Protein AF-A0A6N6W9Q6-F1 (afdb_monomer)

Nearest PDB structures (foldseek):
  8c05-assembly1_A-2  TM=7.739E-01  e=2.052E-02  Methylotenera sp.
  6zxm-assembly3_E  TM=7.259E-01  e=1.134E-01  Leptospira biflexa serovar Patoc strain 'Patoc 1 (Paris)'
  6tts-assembly1_A  TM=7.051E-01  e=1.382E-01  Caulobacter vibrioides NA1000
  4zmm-assembly1_B  TM=7.149E-01  e=5.499E-01  Pseudomonas aeruginosa PAO1
  7e6g-assembly1_B  TM=6.506E-01  e=9.307E-01  Pseudomonas aeruginosa

Foldseek 3Di:
DDDPPDAQVRQQVVVVVVQVVQVVVQDADCPDPVRGDGAEAEGFDDDDDPPDDPVVRVVVRVVVSVVSVVPPGRYYD

Mean predicted aligned error: 6.9 Å

InterPro domains:
  IPR000160 GGDEF domain [PF00990] (1-75)
  IPR000160 GGDEF domain [PS50887] (1-77)
  IPR000160 GGDEF domain [TIGR00254] (2-76)
  IPR029787 Nucleotide cyclase [SSF55073] (2-76)
  IPR043128 Reverse transcriptase/Diguanylate cyclase domain [G3DSA:3.30.70.270] (1-77)
  IPR050469 Diguanylate cyclase Dgc-like, bacteria [PTHR45138] (1-76)

Organism: NCBI:txid2599607

Radius of gyration: 14.37 Å; Cα contacts (8 Å, |Δi|>4): 84; chains: 1; bounding box: 32×19×42 Å

Structure (mmCIF, N/CA/C/O backbone):
data_AF-A0A6N6W9Q6-F1
#
_entry.id   AF-A0A6N6W9Q6-F1
#
loop_
_atom_site.group_PDB
_atom_site.id
_atom_site.type_symbol
_atom_site.label_atom_id
_atom_site.label_alt_id
_atom_site.label_comp_id
_atom_site.label_asym_id
_atom_site.label_entity_id
_atom_site.label_seq_id
_atom_site.pdbx_PDB_ins_code
_atom_site.Cartn_x
_atom_site.Cartn_y
_atom_site.Cartn_z
_atom_site.occupancy
_atom_site.B_iso_or_equiv
_atom_site.auth_seq_id
_atom_site.auth_comp_id
_atom_site.auth_asym_id
_atom_site.auth_atom_id
_atom_site.pdbx_PDB_model_num
ATOM 1 N N . MET A 1 1 ? -3.609 10.293 1.792 1.00 80.88 1 MET A N 1
ATOM 2 C CA . MET A 1 1 ? -5.006 10.610 1.409 1.00 80.88 1 MET A CA 1
ATOM 3 C C . MET A 1 1 ? -5.893 10.311 2.607 1.00 80.88 1 MET A C 1
ATOM 5 O O . MET A 1 1 ? -5.564 9.375 3.318 1.00 80.88 1 MET A O 1
ATOM 9 N N . ILE A 1 2 ? -6.962 11.072 2.854 1.00 84.31 2 ILE A N 1
ATOM 10 C CA . ILE A 1 2 ? -7.855 10.845 4.004 1.00 84.31 2 ILE A CA 1
ATOM 11 C C . ILE A 1 2 ? -9.209 10.346 3.491 1.00 84.31 2 ILE A C 1
ATOM 13 O O . ILE A 1 2 ? -9.815 10.994 2.638 1.00 84.31 2 ILE A O 1
ATOM 17 N N . LEU A 1 3 ? -9.671 9.209 4.014 1.00 85.50 3 LEU A N 1
ATOM 18 C CA . LEU A 1 3 ? -10.983 8.625 3.731 1.00 85.50 3 LEU A CA 1
ATOM 19 C C . LEU A 1 3 ? -11.860 8.726 4.979 1.00 85.50 3 LEU A C 1
ATOM 21 O O . LEU A 1 3 ? -11.447 8.323 6.062 1.00 85.50 3 LEU A O 1
ATOM 25 N N . ARG A 1 4 ? -13.068 9.279 4.837 1.00 87.19 4 ARG A N 1
ATOM 26 C CA . ARG A 1 4 ? -14.048 9.341 5.933 1.00 87.19 4 ARG A CA 1
ATOM 27 C C . ARG A 1 4 ? -14.889 8.067 5.936 1.00 87.19 4 ARG A C 1
ATOM 29 O O . ARG A 1 4 ? -15.161 7.522 4.869 1.00 87.19 4 ARG A O 1
ATOM 36 N N . ASN A 1 5 ? -15.314 7.623 7.119 1.00 86.50 5 ASN A N 1
ATOM 37 C CA . ASN A 1 5 ? -16.189 6.455 7.307 1.00 86.50 5 ASN A CA 1
ATOM 38 C C . ASN A 1 5 ? -15.700 5.205 6.557 1.00 86.50 5 ASN A C 1
ATOM 40 O O . ASN A 1 5 ? -16.488 4.484 5.954 1.00 86.50 5 ASN A O 1
ATOM 44 N N . THR A 1 6 ? -14.386 4.995 6.537 1.00 89.31 6 THR A N 1
ATOM 45 C CA . THR A 1 6 ? -13.750 3.890 5.824 1.00 89.31 6 THR A CA 1
ATOM 46 C C . THR A 1 6 ? -12.820 3.175 6.787 1.00 89.31 6 THR A C 1
ATOM 48 O O . THR A 1 6 ? -11.995 3.810 7.443 1.00 89.31 6 THR A O 1
ATOM 51 N N . ASP A 1 7 ? -12.977 1.864 6.885 1.00 88.31 7 ASP A N 1
ATOM 52 C CA . ASP A 1 7 ? -12.093 1.008 7.658 1.00 88.31 7 ASP A CA 1
ATOM 53 C C . ASP A 1 7 ? -10.844 0.624 6.844 1.00 88.31 7 ASP A C 1
ATOM 55 O O . ASP A 1 7 ? -10.675 1.002 5.680 1.00 88.31 7 ASP A O 1
ATOM 59 N N . VAL A 1 8 ? -9.941 -0.144 7.457 1.00 88.50 8 VAL A N 1
ATOM 60 C CA . VAL A 1 8 ? -8.718 -0.600 6.780 1.00 88.50 8 VAL A CA 1
ATOM 61 C C . VAL A 1 8 ? -9.057 -1.412 5.526 1.00 88.50 8 VAL A C 1
ATOM 63 O O . VAL A 1 8 ? -8.405 -1.241 4.500 1.00 88.50 8 VAL A O 1
ATOM 66 N N . ALA A 1 9 ? -10.087 -2.261 5.564 1.00 90.81 9 ALA A N 1
ATOM 67 C CA . ALA A 1 9 ? -10.465 -3.098 4.427 1.00 90.81 9 ALA A CA 1
ATOM 68 C C . ALA A 1 9 ? -10.897 -2.254 3.216 1.00 90.81 9 ALA A C 1
ATOM 70 O O . ALA A 1 9 ? -10.356 -2.421 2.119 1.00 90.81 9 ALA A O 1
ATOM 71 N N . GLY A 1 10 ? -11.803 -1.293 3.417 1.00 92.19 10 GLY A N 1
ATOM 72 C CA . GLY A 1 10 ? -12.228 -0.366 2.371 1.00 92.19 10 GLY A CA 1
ATOM 73 C C . GLY A 1 10 ? -11.078 0.509 1.866 1.00 92.19 10 GLY A C 1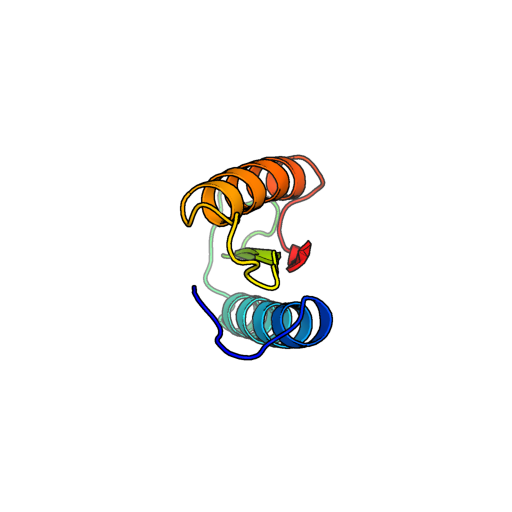
ATOM 74 O O . GLY A 1 10 ? -10.928 0.710 0.656 1.00 92.19 10 GLY A O 1
ATOM 75 N N . GLY A 1 11 ? -10.208 0.964 2.772 1.00 93.00 11 GLY A N 1
ATOM 76 C CA . GLY A 1 11 ? -9.018 1.734 2.423 1.00 93.00 11 GLY A CA 1
ATOM 77 C C . GLY A 1 11 ? -8.028 0.938 1.567 1.00 93.00 11 GLY A C 1
ATOM 78 O O . GLY A 1 11 ? -7.501 1.474 0.591 1.00 93.00 11 GLY A O 1
ATOM 79 N N . ARG A 1 12 ? -7.830 -0.355 1.858 1.00 92.19 12 ARG A N 1
ATOM 80 C CA . ARG A 1 12 ? -6.970 -1.257 1.072 1.00 92.19 12 ARG A CA 1
ATOM 81 C C . ARG A 1 12 ? -7.499 -1.466 -0.337 1.00 92.19 12 ARG A C 1
ATOM 83 O O . ARG A 1 12 ? -6.726 -1.351 -1.282 1.00 92.19 12 ARG A O 1
ATOM 90 N N . VAL A 1 13 ? -8.801 -1.707 -0.495 1.00 95.06 13 VAL A N 1
ATOM 91 C CA . VAL A 1 13 ? -9.422 -1.845 -1.825 1.00 95.06 13 VAL A CA 1
ATOM 92 C C . VAL A 1 13 ? -9.213 -0.574 -2.645 1.00 95.06 13 VAL A C 1
ATOM 94 O O . VAL A 1 13 ? -8.861 -0.628 -3.823 1.00 95.06 13 VAL A O 1
ATOM 97 N N . PHE A 1 14 ? -9.405 0.591 -2.026 1.00 94.69 14 PHE A N 1
ATOM 98 C CA . PHE A 1 14 ? -9.174 1.862 -2.696 1.00 94.69 14 PHE A CA 1
ATOM 99 C C . PHE A 1 14 ? -7.696 2.061 -3.080 1.00 94.69 14 PHE A C 1
ATOM 101 O O . PHE A 1 14 ? -7.401 2.463 -4.207 1.00 94.69 14 PHE A O 1
ATOM 108 N N . ALA A 1 15 ? -6.769 1.750 -2.171 1.00 93.81 15 ALA A N 1
ATOM 109 C CA . ALA A 1 15 ? -5.334 1.855 -2.409 1.00 93.81 15 ALA A CA 1
ATOM 110 C C . ALA A 1 15 ? -4.856 0.918 -3.532 1.00 93.81 15 ALA A C 1
ATOM 112 O O . ALA A 1 15 ? -4.102 1.359 -4.400 1.00 93.81 15 ALA A O 1
ATOM 113 N N . GLU A 1 16 ? -5.335 -0.329 -3.577 1.00 94.94 16 GLU A N 1
ATOM 114 C CA . GLU A 1 16 ? -4.974 -1.278 -4.641 1.00 94.94 16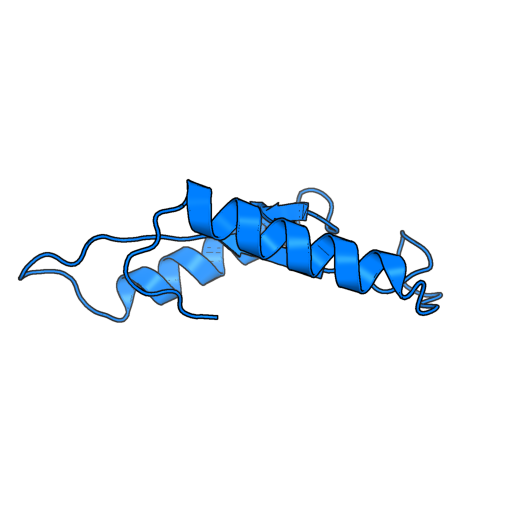 GLU A CA 1
ATOM 115 C C . GLU A 1 16 ? -5.443 -0.786 -6.009 1.00 94.94 16 GLU A C 1
ATOM 117 O O . GLU A 1 16 ? -4.664 -0.757 -6.960 1.00 94.94 16 GLU A O 1
ATOM 122 N N . ARG A 1 17 ? -6.666 -0.249 -6.095 1.00 96.19 17 ARG A N 1
ATOM 123 C CA . ARG A 1 17 ? -7.171 0.348 -7.342 1.00 96.19 17 ARG A CA 1
ATOM 124 C C . ARG A 1 17 ? -6.293 1.494 -7.842 1.00 96.19 17 ARG A C 1
ATOM 126 O O . ARG A 1 17 ? -6.163 1.677 -9.051 1.00 96.19 17 ARG A O 1
ATOM 133 N N . ILE A 1 18 ? -5.717 2.296 -6.945 1.00 95.12 18 ILE A N 1
ATOM 134 C CA . ILE A 1 18 ? -4.763 3.345 -7.331 1.00 95.12 18 ILE A CA 1
ATOM 135 C C . ILE A 1 18 ? -3.448 2.729 -7.809 1.00 95.12 18 ILE A C 1
ATOM 137 O O . ILE A 1 18 ? -2.946 3.131 -8.861 1.00 95.12 18 ILE A O 1
ATOM 141 N N . ARG A 1 19 ? -2.895 1.770 -7.057 1.00 95.25 19 ARG A N 1
ATOM 142 C CA . ARG A 1 19 ? -1.633 1.099 -7.391 1.00 95.25 19 ARG A CA 1
ATOM 143 C C . ARG A 1 19 ? -1.700 0.471 -8.784 1.00 95.25 19 ARG A C 1
ATOM 145 O O . ARG A 1 19 ? -0.854 0.775 -9.622 1.00 95.25 19 ARG A O 1
ATOM 152 N N . GLU A 1 20 ? -2.747 -0.308 -9.048 1.00 95.19 20 GLU A N 1
ATOM 153 C CA . GLU A 1 20 ? -2.999 -0.952 -10.340 1.00 95.19 20 GLU A CA 1
ATOM 154 C C . GLU A 1 20 ? -3.162 0.067 -11.467 1.00 95.19 20 GLU A C 1
ATOM 156 O O . GLU A 1 20 ? -2.589 -0.100 -12.541 1.00 95.19 20 GLU A O 1
ATOM 161 N N . LYS A 1 21 ? -3.913 1.155 -11.244 1.00 96.25 21 LYS A N 1
ATOM 162 C CA . LYS A 1 21 ? -4.078 2.202 -12.262 1.00 96.25 21 LYS A CA 1
ATOM 163 C C . LYS A 1 21 ? -2.747 2.819 -12.672 1.00 96.25 21 LYS A C 1
ATOM 165 O O . LYS A 1 21 ? -2.543 3.013 -13.862 1.00 96.25 21 LYS A O 1
ATOM 170 N N . ILE A 1 22 ? -1.863 3.120 -11.719 1.00 94.75 22 ILE A N 1
ATOM 171 C CA . ILE A 1 22 ? -0.547 3.699 -12.021 1.00 94.75 22 ILE A CA 1
ATOM 172 C C . ILE A 1 22 ? 0.361 2.689 -12.721 1.00 94.75 22 ILE A C 1
ATOM 174 O O . ILE A 1 22 ? 0.990 3.038 -13.717 1.00 94.75 22 ILE A O 1
ATOM 178 N N . GLU A 1 23 ? 0.393 1.442 -12.255 1.00 93.88 23 GLU A N 1
ATOM 179 C CA . GLU A 1 23 ? 1.169 0.377 -12.898 1.00 93.88 23 GLU A CA 1
ATOM 180 C C . GLU A 1 23 ? 0.723 0.153 -14.356 1.00 93.88 23 GLU A C 1
ATOM 182 O O . GLU A 1 23 ? 1.552 0.050 -15.263 1.00 93.88 23 GLU A O 1
ATOM 187 N N . ASN A 1 24 ? -0.588 0.204 -14.610 1.00 96.06 24 ASN A N 1
ATOM 188 C CA . ASN A 1 24 ? -1.179 0.056 -15.941 1.00 96.06 24 ASN A CA 1
ATOM 189 C C . ASN A 1 24 ? -0.900 1.225 -16.896 1.00 96.06 24 ASN A C 1
ATOM 191 O O . ASN A 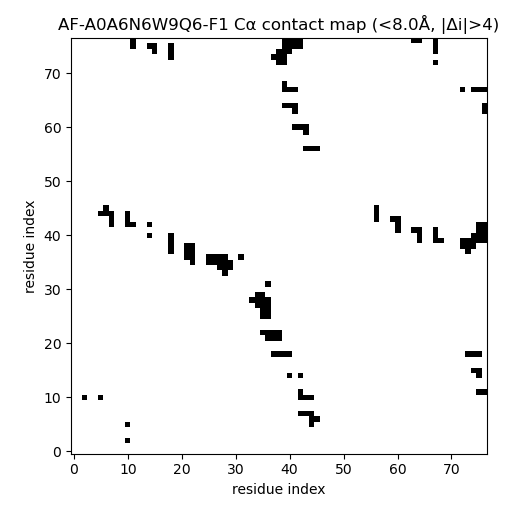1 24 ? -1.052 1.056 -18.105 1.00 96.06 24 ASN A O 1
ATOM 195 N N . LEU A 1 25 ? -0.448 2.387 -16.407 1.00 96.25 25 LEU A N 1
ATOM 196 C CA . LEU A 1 25 ? 0.038 3.456 -17.289 1.00 96.25 25 LEU A CA 1
ATOM 197 C C . LEU A 1 25 ? 1.359 3.083 -17.972 1.00 96.25 25 LEU A C 1
ATOM 199 O O . LEU A 1 25 ? 1.741 3.731 -18.943 1.00 96.25 25 LEU A O 1
ATOM 203 N N . ARG A 1 26 ? 2.065 2.062 -17.459 1.00 93.06 26 ARG A N 1
ATOM 204 C CA . ARG A 1 26 ?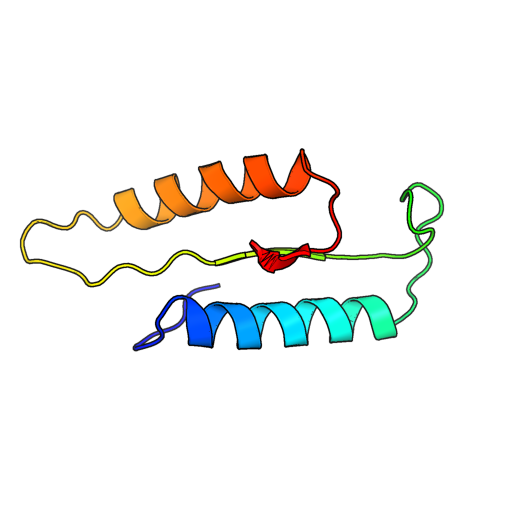 3.345 1.562 -17.983 1.00 93.06 26 ARG A CA 1
ATOM 205 C C . ARG A 1 26 ? 4.355 2.681 -18.247 1.00 93.06 26 ARG A C 1
ATOM 207 O O . ARG A 1 26 ? 5.093 2.646 -19.229 1.00 93.06 26 ARG A O 1
ATOM 214 N N . LEU A 1 27 ? 4.401 3.661 -17.346 1.00 95.50 27 LEU A N 1
ATOM 215 C CA . LEU A 1 27 ? 5.341 4.774 -17.429 1.00 95.50 27 LEU A CA 1
ATOM 216 C C . LEU A 1 27 ? 6.769 4.253 -17.207 1.00 95.50 27 LEU A C 1
ATOM 218 O O . LEU A 1 27 ? 7.029 3.697 -16.134 1.00 95.50 27 LEU A O 1
ATOM 222 N N . PRO A 1 28 ? 7.692 4.422 -18.172 1.00 95.12 28 PRO A N 1
ATOM 223 C CA . PRO A 1 28 ? 9.061 3.947 -18.032 1.00 95.12 28 PRO A CA 1
ATOM 224 C C . PRO A 1 28 ? 9.770 4.600 -16.848 1.00 95.12 28 PRO A C 1
ATOM 226 O O . PRO A 1 28 ? 9.750 5.819 -16.685 1.00 95.12 28 PRO A O 1
ATOM 229 N N . HIS A 1 29 ? 10.441 3.786 -16.040 1.00 93.00 29 HIS A N 1
ATOM 230 C CA . HIS A 1 29 ? 11.326 4.265 -14.988 1.00 93.00 29 HIS A CA 1
ATOM 231 C C . HIS A 1 29 ? 12.520 3.320 -14.886 1.00 93.00 29 HIS A C 1
ATOM 233 O O . HIS A 1 29 ? 12.518 2.346 -14.137 1.00 93.00 29 HIS A O 1
ATOM 239 N N . THR A 1 30 ? 13.545 3.612 -15.682 1.00 90.06 30 THR A N 1
ATOM 240 C CA . THR A 1 30 ? 14.720 2.753 -15.903 1.00 90.06 30 THR A CA 1
ATOM 241 C C . THR A 1 30 ? 15.545 2.482 -14.647 1.00 90.06 30 THR A C 1
ATOM 243 O O . THR A 1 30 ? 16.217 1.461 -14.576 1.00 90.06 30 THR A O 1
ATOM 246 N N . PHE A 1 31 ? 15.471 3.354 -13.640 1.00 87.56 31 PHE A N 1
ATOM 247 C CA . PHE A 1 31 ? 16.158 3.180 -12.356 1.00 87.56 31 PHE A CA 1
ATOM 248 C C . PHE A 1 31 ? 15.313 2.450 -11.298 1.00 87.56 31 PHE A C 1
ATOM 250 O O . PHE A 1 31 ? 15.797 2.180 -10.199 1.00 87.56 31 PHE A O 1
ATOM 257 N N . SER A 1 32 ? 14.048 2.129 -11.595 1.00 87.81 32 SER A N 1
ATOM 258 C CA . SER A 1 32 ? 13.221 1.287 -10.725 1.00 87.81 32 SER A CA 1
ATOM 259 C C . SER A 1 32 ? 13.527 -0.191 -10.957 1.00 87.81 32 SER A C 1
ATOM 261 O O . SER A 1 32 ? 13.669 -0.605 -12.107 1.00 87.81 32 SER A O 1
ATOM 263 N N . PRO A 1 33 ? 13.519 -1.023 -9.899 1.00 85.94 33 PRO A N 1
ATOM 264 C CA . PRO A 1 33 ? 13.653 -2.474 -10.039 1.00 85.94 33 PRO A CA 1
ATOM 265 C C . PRO A 1 33 ? 12.520 -3.114 -10.860 1.00 85.94 33 PRO A C 1
ATOM 267 O O . PRO A 1 33 ? 12.666 -4.239 -11.321 1.00 85.94 33 PRO A O 1
ATOM 270 N N . PHE A 1 34 ? 11.403 -2.409 -11.064 1.00 87.69 34 PHE A N 1
ATOM 271 C CA . PHE A 1 34 ? 10.269 -2.872 -11.868 1.00 87.69 34 PHE A CA 1
ATOM 272 C C . PHE A 1 34 ? 10.305 -2.360 -13.318 1.00 87.69 34 PHE A C 1
ATOM 274 O O . PHE A 1 34 ? 9.382 -2.630 -14.080 1.00 87.69 34 PHE A O 1
ATOM 281 N N . GLY A 1 35 ? 11.303 -1.548 -13.694 1.00 91.50 35 GLY A N 1
ATOM 282 C CA . GLY A 1 35 ? 11.398 -0.895 -15.011 1.00 91.50 35 GLY A CA 1
ATOM 283 C C . GLY A 1 35 ? 10.305 0.145 -15.301 1.00 91.50 35 GLY A C 1
ATOM 284 O O . GLY A 1 35 ? 10.343 0.831 -16.324 1.00 91.50 35 GLY A O 1
ATOM 285 N N . LEU A 1 36 ? 9.341 0.285 -14.391 1.00 95.25 36 LEU A N 1
ATOM 286 C CA . LEU A 1 36 ? 8.166 1.137 -14.493 1.00 95.25 36 LEU A CA 1
ATOM 287 C C . LEU A 1 36 ? 7.959 1.923 -13.194 1.00 95.25 36 LEU A C 1
ATOM 289 O O . LEU A 1 36 ? 8.469 1.558 -12.120 1.00 95.25 36 LEU A O 1
ATOM 293 N N . VAL A 1 37 ? 7.192 3.007 -13.298 1.00 94.25 37 VAL A N 1
ATOM 294 C CA . VAL A 1 37 ? 6.653 3.724 -12.139 1.00 94.25 37 VAL A CA 1
ATOM 295 C C . VAL A 1 37 ? 5.621 2.836 -11.440 1.00 94.25 37 VAL A C 1
ATOM 297 O O . VAL A 1 37 ? 4.702 2.319 -12.066 1.00 94.25 37 VAL A O 1
ATOM 300 N N . THR A 1 38 ? 5.770 2.677 -10.126 1.00 93.44 38 THR A N 1
ATOM 301 C CA . THR A 1 38 ? 4.871 1.899 -9.262 1.00 93.44 38 THR A CA 1
ATOM 302 C C . THR A 1 38 ? 4.614 2.667 -7.968 1.00 93.44 38 THR A C 1
ATOM 304 O O . THR A 1 38 ? 5.357 3.596 -7.635 1.00 93.44 38 THR A O 1
ATOM 307 N N . LEU A 1 39 ? 3.576 2.286 -7.222 1.00 91.00 39 LEU A N 1
ATOM 308 C CA . LEU A 1 39 ? 3.256 2.890 -5.928 1.00 91.00 39 LEU A CA 1
ATOM 309 C C . LEU A 1 39 ? 3.353 1.875 -4.794 1.00 91.00 39 LEU A C 1
ATOM 311 O O . LEU A 1 39 ? 3.061 0.696 -4.951 1.00 91.00 39 LEU A O 1
ATOM 315 N N . SER A 1 40 ? 3.760 2.345 -3.618 1.00 88.56 40 SER A N 1
ATOM 316 C CA . SER A 1 40 ? 3.611 1.607 -2.362 1.00 88.56 40 SER A CA 1
ATOM 317 C C . SER A 1 40 ? 2.785 2.457 -1.418 1.00 88.56 40 SER A C 1
ATOM 319 O O . SER A 1 40 ? 3.117 3.626 -1.218 1.00 88.56 40 SER A O 1
ATOM 321 N N . ILE A 1 41 ? 1.703 1.893 -0.897 1.00 88.81 41 ILE A N 1
ATOM 322 C CA . ILE A 1 41 ? 0.697 2.629 -0.130 1.00 88.81 41 ILE A CA 1
ATOM 323 C C . ILE A 1 41 ? 0.484 1.899 1.191 1.00 88.81 41 ILE A C 1
ATOM 325 O O . ILE A 1 41 ? 0.339 0.682 1.203 1.00 88.81 41 ILE A O 1
ATOM 329 N N . GLU A 1 42 ? 0.466 2.639 2.291 1.00 86.62 42 GLU A N 1
ATOM 330 C CA . GLU A 1 42 ? 0.025 2.117 3.581 1.00 86.62 42 GLU A CA 1
ATOM 331 C C . GLU A 1 42 ? -1.383 2.628 3.883 1.00 86.62 42 GLU A C 1
ATOM 333 O O . GLU A 1 42 ? -1.708 3.783 3.585 1.00 86.62 42 GLU A O 1
ATOM 338 N N . VAL A 1 43 ? -2.218 1.767 4.455 1.00 86.69 43 VAL A N 1
ATOM 339 C CA . VAL A 1 43 ? -3.574 2.090 4.879 1.00 86.69 43 VAL A CA 1
ATOM 340 C C . VAL A 1 43 ? -3.676 1.942 6.390 1.00 86.69 43 VAL A C 1
ATOM 342 O O . VAL A 1 43 ? -3.741 0.838 6.921 1.00 86.69 43 VAL A O 1
ATOM 345 N N . ALA A 1 44 ? -3.797 3.079 7.065 1.00 85.50 44 ALA A N 1
ATOM 346 C CA . ALA A 1 44 ? -4.164 3.150 8.470 1.00 85.50 44 ALA A CA 1
ATOM 347 C C . ALA A 1 44 ? -5.608 3.651 8.601 1.00 85.50 44 ALA A C 1
ATOM 349 O O . ALA A 1 44 ? -6.025 4.574 7.897 1.00 85.50 44 ALA A O 1
ATOM 350 N N . ALA A 1 45 ? -6.366 3.057 9.521 1.00 84.56 45 ALA A N 1
ATOM 351 C CA . ALA A 1 45 ? -7.676 3.551 9.922 1.00 84.56 45 ALA A CA 1
ATOM 352 C C . ALA A 1 45 ? -7.745 3.601 11.446 1.00 84.56 45 ALA A C 1
ATOM 354 O O . ALA A 1 45 ? -7.224 2.720 12.129 1.00 84.56 45 ALA A O 1
ATOM 355 N N . GLN A 1 46 ? -8.408 4.626 11.971 1.00 82.44 46 GLN A N 1
ATOM 356 C CA . GLN A 1 46 ? -8.635 4.781 13.400 1.00 82.44 46 GLN A CA 1
ATOM 357 C C . GLN A 1 46 ? -10.024 5.346 13.628 1.00 82.44 46 GLN A C 1
ATOM 359 O O . GLN A 1 46 ? -10.448 6.281 12.948 1.00 82.44 46 GLN A O 1
ATOM 364 N N . GLN A 1 47 ? -10.724 4.761 14.594 1.00 79.94 47 GLN A N 1
ATOM 365 C CA . GLN A 1 47 ? -11.976 5.296 15.093 1.00 79.94 47 GLN A CA 1
ATOM 366 C C . GLN A 1 47 ? -11.648 6.319 16.189 1.00 79.94 47 GLN A C 1
ATOM 368 O O . GLN A 1 47 ? -11.039 5.935 17.190 1.00 79.94 47 GLN A O 1
ATOM 373 N N . PRO A 1 48 ? -11.991 7.607 16.013 1.00 71.81 48 PRO A N 1
ATOM 374 C CA . PRO A 1 48 ? -11.722 8.613 17.028 1.00 71.81 48 PRO A CA 1
ATOM 375 C C . PRO A 1 48 ? -12.535 8.327 18.293 1.00 71.81 48 PRO A C 1
ATOM 377 O O . PRO A 1 48 ? -13.750 8.145 18.232 1.00 71.81 48 PRO A O 1
ATOM 380 N N . THR A 1 49 ? -11.856 8.310 19.430 1.00 76.88 49 THR A N 1
ATOM 381 C CA . THR A 1 49 ? -12.434 8.410 20.776 1.0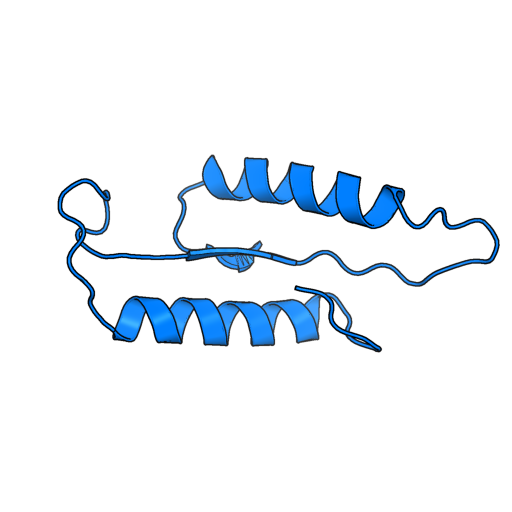0 76.88 49 THR A CA 1
ATOM 382 C C . THR A 1 49 ? -12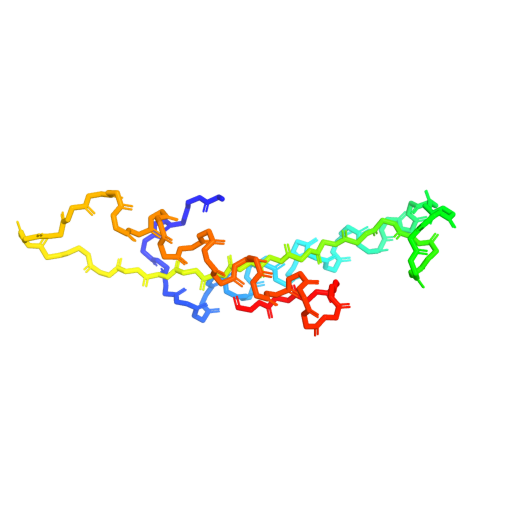.234 9.828 21.314 1.00 76.88 49 THR A C 1
ATOM 384 O O . THR A 1 49 ? -11.400 10.570 20.792 1.00 76.88 49 THR A O 1
ATOM 387 N N . ASP A 1 50 ? -12.916 10.197 22.402 1.00 73.50 50 ASP A N 1
ATOM 388 C CA . ASP A 1 50 ? -12.771 11.522 23.041 1.00 73.50 50 ASP A CA 1
ATOM 389 C C . ASP 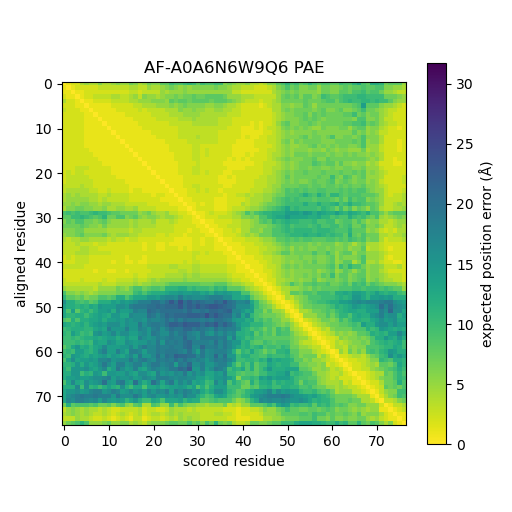A 1 50 ? -11.334 11.840 23.506 1.00 73.50 50 ASP A C 1
ATOM 391 O O . ASP A 1 50 ? -10.980 12.994 23.737 1.00 73.50 50 ASP A O 1
ATOM 395 N N . THR A 1 51 ? -10.480 10.821 23.617 1.00 75.31 51 THR A N 1
ATOM 396 C CA . THR A 1 51 ? -9.061 10.938 23.979 1.0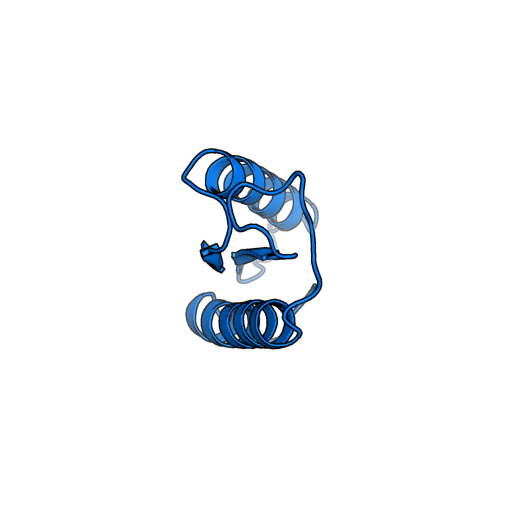0 75.31 51 THR A CA 1
ATOM 397 C C . THR A 1 51 ? -8.111 10.897 22.779 1.00 75.31 51 THR A C 1
ATOM 399 O O . THR A 1 51 ? -6.905 11.061 22.959 1.00 75.31 51 THR A O 1
ATOM 402 N N . THR A 1 52 ? -8.619 10.680 21.561 1.00 68.38 52 THR A N 1
ATOM 403 C CA . THR A 1 52 ? -7.788 10.507 20.363 1.00 68.38 52 THR A CA 1
ATOM 404 C C . THR A 1 52 ? -7.189 11.836 19.919 1.00 68.38 52 THR A C 1
ATOM 406 O O . THR A 1 52 ? -7.903 12.771 19.551 1.00 68.38 52 THR A O 1
ATOM 409 N N . LYS A 1 53 ? -5.855 11.915 19.888 1.00 71.50 53 LYS A N 1
ATOM 410 C CA . LYS A 1 53 ? -5.151 13.075 19.334 1.00 71.50 53 LYS A CA 1
ATOM 411 C C . LYS A 1 53 ? -5.035 12.926 17.813 1.00 71.50 53 LYS A C 1
ATOM 413 O O . LYS A 1 53 ? -4.545 11.897 17.353 1.00 71.50 53 LYS A O 1
ATOM 418 N N . PRO A 1 54 ? -5.379 13.952 17.011 1.00 65.12 54 PRO A N 1
ATOM 419 C CA . PRO A 1 54 ? -5.300 13.879 15.547 1.00 65.12 54 PRO A CA 1
ATOM 420 C C . PRO A 1 54 ? -3.923 13.481 14.990 1.00 65.12 54 PRO A C 1
ATOM 422 O O . PRO A 1 54 ? -3.838 12.925 13.898 1.00 65.12 54 PRO A O 1
ATOM 425 N N . LEU A 1 55 ? -2.847 13.765 15.734 1.00 65.19 55 LEU A N 1
ATOM 426 C CA . LEU A 1 55 ? -1.470 13.485 15.324 1.00 65.19 55 LEU A CA 1
ATOM 427 C C . LEU A 1 55 ? -1.107 11.989 15.382 1.00 65.19 55 LEU A C 1
ATOM 429 O O . LEU A 1 55 ? -0.291 11.537 14.583 1.00 65.19 55 LEU A O 1
ATOM 433 N N . GLU A 1 56 ? -1.740 11.206 16.262 1.00 65.44 56 GLU A N 1
ATOM 434 C CA . GLU A 1 56 ? -1.391 9.789 16.473 1.00 65.44 56 GLU A CA 1
ATOM 435 C C . GLU A 1 56 ? -1.664 8.926 15.234 1.00 65.44 56 GLU A C 1
ATOM 437 O O . GLU A 1 56 ? -0.891 8.018 14.915 1.00 65.44 56 GLU A O 1
ATOM 442 N N . LEU A 1 57 ? -2.719 9.243 14.478 1.00 63.09 57 LEU A N 1
ATOM 443 C CA . LEU A 1 57 ? -3.059 8.523 13.251 1.00 63.09 57 LEU A CA 1
ATOM 444 C C . LEU A 1 57 ? -2.032 8.772 12.137 1.00 63.09 57 LEU A C 1
ATOM 446 O O . LEU A 1 57 ? -1.680 7.856 11.394 1.00 63.09 57 LEU A O 1
ATOM 450 N N . VAL A 1 58 ? -1.530 10.005 12.037 1.00 65.69 58 VAL A N 1
ATOM 451 C CA . VAL A 1 58 ? -0.536 10.391 11.027 1.00 65.69 58 VAL A CA 1
ATOM 452 C C . VAL A 1 58 ? 0.817 9.751 11.341 1.00 65.69 58 VAL A C 1
ATOM 454 O O . VAL A 1 58 ? 1.432 9.156 10.462 1.00 65.69 58 VAL A O 1
ATOM 457 N N . GLU A 1 59 ? 1.247 9.785 12.603 1.00 66.75 59 GLU A N 1
ATOM 458 C CA . GLU A 1 59 ? 2.515 9.181 13.039 1.00 66.75 59 GLU A CA 1
ATOM 459 C C . GLU A 1 59 ? 2.530 7.650 12.921 1.00 66.75 59 GLU A C 1
ATOM 461 O O . GLU A 1 59 ? 3.586 7.033 12.732 1.00 66.75 59 GLU A O 1
ATOM 466 N N . THR A 1 60 ? 1.365 7.012 13.047 1.00 64.38 60 THR A N 1
ATOM 467 C CA . THR A 1 60 ? 1.231 5.564 12.846 1.00 64.38 60 THR A CA 1
ATOM 468 C C . THR A 1 60 ? 1.318 5.212 11.359 1.00 64.38 60 THR A C 1
ATOM 470 O O . THR A 1 60 ? 2.086 4.319 11.000 1.00 64.38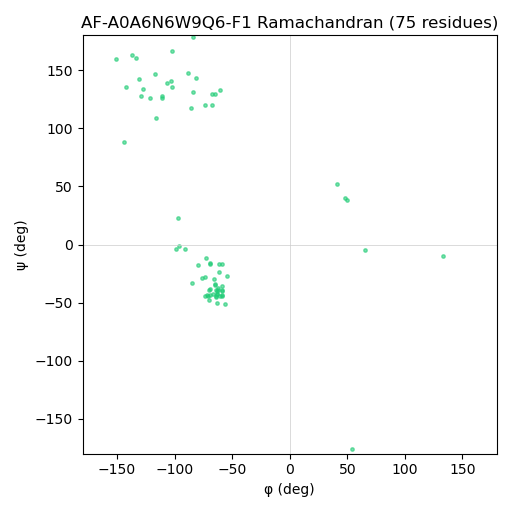 60 THR A O 1
ATOM 473 N N . GLY A 1 61 ? 0.629 5.974 10.501 1.00 60.81 61 GLY A N 1
ATOM 474 C CA . GLY A 1 61 ? 0.627 5.776 9.046 1.00 60.81 61 GLY A CA 1
ATOM 475 C C . GLY A 1 61 ? 1.914 6.186 8.314 1.00 60.81 61 GLY A C 1
ATOM 476 O O . GLY A 1 61 ? 2.081 5.870 7.141 1.00 60.81 61 GLY A O 1
ATOM 477 N N . ASP A 1 62 ? 2.843 6.893 8.961 1.00 65.06 62 ASP A N 1
ATOM 478 C CA . ASP A 1 62 ? 4.179 7.134 8.393 1.00 65.06 62 ASP A CA 1
ATOM 479 C C . ASP A 1 62 ? 5.144 5.973 8.696 1.00 65.06 62 ASP A C 1
ATOM 481 O O . ASP A 1 62 ? 6.017 5.627 7.887 1.00 65.06 62 ASP A O 1
ATOM 485 N N . ARG A 1 63 ? 4.983 5.321 9.857 1.00 63.72 63 ARG A N 1
ATOM 486 C CA . ARG A 1 63 ? 5.865 4.225 10.286 1.00 63.72 63 ARG A CA 1
ATOM 487 C C . ARG A 1 63 ? 5.658 2.953 9.480 1.00 63.72 63 ARG A C 1
ATOM 489 O O . ARG A 1 63 ? 6.651 2.325 9.093 1.00 63.72 63 ARG A O 1
ATOM 496 N N . ALA A 1 64 ? 4.423 2.556 9.198 1.00 62.12 64 ALA A N 1
ATOM 497 C CA . ALA A 1 64 ? 4.201 1.344 8.418 1.00 62.12 64 ALA A CA 1
ATOM 498 C C . ALA A 1 64 ? 4.395 1.569 6.896 1.00 62.12 64 ALA A C 1
ATOM 500 O O . ALA A 1 64 ? 4.752 0.627 6.185 1.00 62.12 64 ALA A O 1
ATOM 501 N N . LEU A 1 65 ? 4.385 2.818 6.412 1.00 60.81 65 LEU A N 1
ATOM 502 C CA . LEU A 1 65 ? 4.742 3.208 5.051 1.00 60.81 65 LEU A CA 1
ATOM 503 C C . LEU A 1 65 ? 6.243 3.035 4.849 1.00 60.81 65 LEU A C 1
ATOM 505 O O . LEU A 1 65 ? 6.699 2.544 3.810 1.00 60.81 65 LEU A O 1
ATOM 509 N N . TYR A 1 66 ? 7.025 3.377 5.874 1.00 65.31 66 TYR A N 1
ATOM 510 C CA . TYR A 1 66 ? 8.452 3.097 5.899 1.00 65.31 66 TYR A CA 1
ATOM 511 C C . TYR A 1 66 ? 8.737 1.584 5.891 1.00 65.31 66 TYR A C 1
ATOM 513 O O . TYR A 1 66 ? 9.630 1.124 5.172 1.00 65.31 66 TYR A O 1
ATOM 521 N N . ALA A 1 67 ? 7.942 0.787 6.614 1.00 60.66 67 ALA A N 1
ATOM 522 C CA . ALA A 1 67 ? 8.052 -0.673 6.609 1.00 60.66 67 ALA A CA 1
ATOM 523 C C . ALA A 1 67 ? 7.682 -1.294 5.245 1.00 60.66 67 ALA A C 1
ATOM 525 O O . ALA A 1 67 ? 8.412 -2.149 4.739 1.00 60.66 67 ALA A O 1
ATOM 526 N N . ALA A 1 68 ? 6.617 -0.817 4.591 1.00 58.53 68 ALA A N 1
ATOM 527 C CA . ALA A 1 68 ? 6.198 -1.279 3.266 1.00 58.53 68 ALA A CA 1
ATOM 528 C C . ALA A 1 68 ? 7.263 -1.016 2.186 1.00 58.53 68 ALA A C 1
ATOM 530 O O . ALA A 1 68 ? 7.508 -1.865 1.324 1.00 58.53 68 ALA A O 1
ATOM 531 N N . LYS A 1 69 ? 7.965 0.125 2.266 1.00 63.69 69 LYS A N 1
ATOM 532 C CA . LYS A 1 69 ? 9.096 0.443 1.377 1.00 63.69 69 LYS A CA 1
ATOM 533 C C . LYS A 1 69 ? 10.287 -0.504 1.566 1.00 63.69 69 LYS A C 1
ATOM 535 O O . LYS A 1 69 ? 10.966 -0.799 0.583 1.00 63.69 69 LYS A O 1
ATOM 540 N N . LYS A 1 70 ? 10.540 -0.990 2.788 1.00 67.12 70 LYS A N 1
ATOM 541 C CA . LYS A 1 70 ? 11.623 -1.952 3.074 1.00 67.12 70 LYS A CA 1
ATOM 542 C C . LYS A 1 70 ? 11.295 -3.383 2.644 1.00 67.12 70 LYS A C 1
ATOM 544 O O . LYS A 1 70 ? 12.203 -4.121 2.288 1.00 67.12 70 LYS A O 1
ATOM 549 N N . ALA A 1 71 ? 10.022 -3.763 2.639 1.00 62.31 71 ALA A N 1
ATOM 550 C CA . ALA A 1 71 ? 9.588 -5.143 2.432 1.00 62.31 71 ALA A CA 1
ATOM 551 C C . ALA A 1 71 ? 9.175 -5.484 0.979 1.00 62.31 71 ALA A C 1
ATOM 553 O O . ALA A 1 71 ? 8.411 -6.425 0.771 1.00 62.31 71 ALA A O 1
ATOM 554 N N . GLY A 1 72 ? 9.655 -4.730 -0.020 1.00 72.88 72 GLY A N 1
ATOM 555 C CA . GLY A 1 72 ? 9.557 -5.123 -1.438 1.00 72.88 72 GLY A CA 1
ATOM 556 C C . GLY A 1 72 ? 9.071 -4.059 -2.428 1.00 72.88 72 GLY A C 1
ATOM 557 O O . GLY A 1 72 ? 9.221 -4.274 -3.625 1.00 72.88 72 GLY A O 1
ATOM 558 N N . ARG A 1 73 ? 8.570 -2.895 -1.971 1.00 83.38 73 ARG A N 1
ATOM 559 C CA . ARG A 1 73 ? 7.913 -1.868 -2.823 1.00 83.38 73 ARG A CA 1
ATOM 560 C C . ARG A 1 73 ? 6.746 -2.456 -3.660 1.00 83.38 73 ARG A C 1
ATOM 562 O O . ARG A 1 73 ? 6.350 -3.592 -3.436 1.00 83.38 73 ARG A O 1
ATOM 569 N N . ASN A 1 74 ? 6.128 -1.650 -4.532 1.00 85.19 74 ASN A N 1
ATOM 570 C CA . ASN A 1 74 ? 4.949 -1.982 -5.359 1.00 85.19 74 ASN A CA 1
ATOM 571 C C . ASN A 1 74 ? 3.844 -2.802 -4.643 1.00 85.19 74 ASN A C 1
ATOM 573 O O . ASN A 1 74 ? 3.446 -3.861 -5.117 1.00 85.19 74 ASN A O 1
ATOM 577 N N . ARG A 1 75 ? 3.369 -2.346 -3.477 1.00 85.88 75 ARG A N 1
ATOM 578 C CA . ARG A 1 75 ? 2.395 -3.087 -2.652 1.00 85.88 75 ARG A CA 1
ATOM 579 C C . ARG A 1 75 ? 1.508 -2.174 -1.813 1.00 85.88 75 ARG A C 1
ATOM 581 O O . ARG A 1 75 ? 1.917 -1.054 -1.495 1.00 85.88 75 ARG A O 1
ATOM 588 N N . VAL A 1 76 ? 0.357 -2.687 -1.381 1.00 84.88 76 VAL A N 1
ATOM 589 C CA . VAL A 1 76 ? -0.460 -2.073 -0.325 1.00 84.88 76 VAL A CA 1
ATOM 590 C C . VAL A 1 76 ? -0.260 -2.809 0.999 1.00 84.88 76 VAL A C 1
ATOM 592 O O . VAL A 1 76 ? -0.205 -4.040 1.046 1.00 84.88 76 VAL A O 1
ATOM 595 N N . SER A 1 77 ? -0.090 -2.066 2.092 1.00 80.38 77 SER A N 1
ATOM 596 C CA . SER A 1 77 ? 0.080 -2.603 3.452 1.00 80.38 77 SER A CA 1
ATOM 597 C C . SER A 1 77 ? -0.947 -2.038 4.405 1.00 80.38 77 SER A C 1
ATOM 599 O O . SER A 1 77 ? -1.285 -0.848 4.263 1.00 80.38 77 SER A O 1
#

Sequence (77 aa):
MILRNTDVAGGRVFAERIREKIENLRLPHTFSPFGLVTLSIEVAAQQPTDTTKPLELVETGDRALYAAKKAGRNRVS

Solvent-accessible surface area (backbone atoms only — not comparable to full-atom values): 4696 Å² total; per-residue (Å²): 138,88,73,79,100,47,51,45,68,58,42,44,57,54,49,45,55,50,34,53,53,50,41,72,64,62,43,80,26,83,89,39,98,76,47,31,48,69,45,64,48,53,51,73,57,81,83,83,51,101,83,59,58,83,63,59,61,55,60,51,46,51,54,53,36,54,48,46,57,72,75,71,43,70,42,76,80

pLDDT: mean 82.29, std 12.08, range [58.53, 96.25]

Secondary structure (DSSP, 8-state):
---SS--HHHHHHHHHHHHHHHHHTT-B-TTSTTSB----B-----PPPTT--HHHHHHHHHHHHHHHHHTTSS-B-